Protein AF-A0A7J2R6U5-F1 (afdb_monomer_lite)

Radius of gyration: 15.03 Å; chains: 1; bounding box: 39×33×35 Å

Secondary structure (DSSP, 8-state):
---TTSS-----TT------S-HHHHHHHHHHHT-HHHHHHHHHHS-SS--TTGGGGS--PPP-TT-HHHHHHHHHHHHHHHHHHHHHHH-TT--HHHHHHHHHHHHHHHHHHHHHHH--

Foldseek 3Di:
DDDCPVPDDDDDPQDDDDDDPDLLQVLLVQLLCLAPVLVVVLVVVDPPPHSGCSSVVFCQDGQDPVDPLSNVSSVLSVVLVVVLVCCCVVPVPDDPVNSSVVSNVSSVVSNVSSCVRTVD

pLDDT: mean 91.9, std 6.47, range [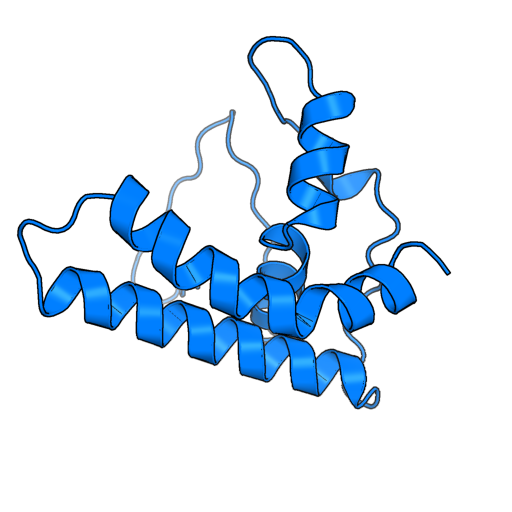65.19, 98.12]

Sequence (120 aa):
MINNQIQKIIIGSENYYYSTNSENEAYYLSAILNSPSLSRNIKLIKSSRHIHKRPFMFPIPIYNKSNITHKKLAKKGKKYQTITQDLFLNNPKITSEKVRIIIHYKLLKIQKLIEEIIFL

Structure (mmCIF, N/CA/C/O backbone):
data_AF-A0A7J2R6U5-F1
#
_entry.id   AF-A0A7J2R6U5-F1
#
loop_
_atom_site.group_PDB
_atom_site.id
_atom_site.type_symbol
_atom_site.label_atom_id
_atom_site.label_alt_id
_atom_site.label_comp_id
_atom_site.label_asym_id
_atom_site.label_entity_id
_atom_site.label_seq_id
_atom_site.pdbx_PDB_ins_code
_atom_site.Cartn_x
_atom_site.Cartn_y
_atom_site.Cartn_z
_atom_site.occupancy
_atom_site.B_iso_or_equiv
_atom_site.auth_seq_id
_atom_site.auth_comp_id
_atom_site.auth_asym_id
_atom_site.auth_atom_id
_atom_site.pdbx_PDB_model_num
ATOM 1 N N . MET A 1 1 ? -8.951 -0.633 -2.074 1.00 80.06 1 MET A N 1
ATOM 2 C CA . MET A 1 1 ? -9.030 -0.356 -3.521 1.00 80.06 1 MET A CA 1
ATOM 3 C C . MET A 1 1 ? -10.364 0.282 -3.796 1.00 80.06 1 MET A C 1
ATOM 5 O O . MET A 1 1 ? -11.351 -0.163 -3.226 1.00 80.06 1 MET A O 1
ATOM 9 N N . ILE A 1 2 ? -10.372 1.340 -4.591 1.00 77.75 2 ILE A N 1
ATOM 10 C CA . ILE A 1 2 ? -11.580 2.090 -4.895 1.00 77.75 2 ILE A CA 1
ATOM 11 C C . ILE A 1 2 ? -12.034 1.686 -6.296 1.00 77.75 2 ILE A C 1
ATOM 13 O O . ILE A 1 2 ? -11.255 1.822 -7.235 1.00 77.75 2 ILE A O 1
ATOM 17 N N . ASN A 1 3 ? -13.272 1.210 -6.426 1.00 74.00 3 ASN A N 1
ATOM 18 C CA . ASN A 1 3 ? -13.943 1.079 -7.716 1.00 74.00 3 ASN A CA 1
ATOM 19 C C . ASN A 1 3 ? -14.944 2.236 -7.845 1.00 74.00 3 ASN A C 1
ATOM 21 O O . ASN A 1 3 ? -15.904 2.314 -7.082 1.00 74.00 3 ASN A O 1
ATOM 25 N N . ASN A 1 4 ? -14.694 3.146 -8.784 1.00 73.12 4 ASN A N 1
ATOM 26 C CA . ASN A 1 4 ? -15.505 4.344 -9.002 1.00 73.12 4 ASN A CA 1
ATOM 27 C C . ASN A 1 4 ? -16.649 4.140 -10.015 1.00 73.12 4 ASN A C 1
ATOM 29 O O . ASN A 1 4 ? -17.324 5.107 -10.356 1.00 73.12 4 ASN A O 1
ATOM 33 N N . GLN A 1 5 ? -16.894 2.909 -10.481 1.00 76.69 5 GLN A N 1
ATOM 34 C CA . GLN A 1 5 ? -18.017 2.600 -11.377 1.00 76.69 5 GLN A CA 1
ATOM 35 C C . GLN A 1 5 ? -19.380 2.821 -10.707 1.00 76.69 5 GLN A C 1
ATOM 37 O O . GLN A 1 5 ? -20.354 3.128 -11.385 1.00 76.69 5 GLN A O 1
ATOM 42 N N . ILE A 1 6 ? -19.445 2.673 -9.380 1.00 77.31 6 ILE A N 1
ATOM 43 C CA . ILE A 1 6 ? -20.689 2.768 -8.601 1.00 77.31 6 ILE A CA 1
ATOM 44 C C . ILE A 1 6 ? -20.821 4.143 -7.930 1.00 77.31 6 ILE A C 1
ATOM 46 O O . ILE A 1 6 ? -21.925 4.654 -7.767 1.00 77.31 6 ILE A O 1
ATOM 50 N N . GLN A 1 7 ? -19.701 4.769 -7.554 1.00 81.19 7 GLN A N 1
ATOM 51 C CA . GLN A 1 7 ? -19.695 6.025 -6.810 1.00 81.19 7 GLN A CA 1
ATOM 52 C C . GLN A 1 7 ? -18.600 6.963 -7.319 1.00 81.19 7 GLN A C 1
ATOM 54 O O . GLN A 1 7 ? -17.426 6.594 -7.405 1.00 81.19 7 GLN A O 1
ATOM 59 N N . LYS A 1 8 ? -18.984 8.211 -7.611 1.00 85.81 8 LYS A N 1
ATOM 60 C CA . LYS A 1 8 ? -18.034 9.281 -7.930 1.00 85.81 8 LYS A CA 1
ATOM 61 C C . LYS A 1 8 ? -17.225 9.635 -6.687 1.00 85.81 8 LYS A C 1
ATOM 63 O O . LYS A 1 8 ? -17.789 9.830 -5.612 1.00 85.81 8 LYS A O 1
ATOM 68 N N . ILE A 1 9 ? -15.910 9.745 -6.847 1.00 88.50 9 ILE A N 1
ATOM 69 C CA . ILE A 1 9 ? -14.984 10.076 -5.763 1.00 88.50 9 ILE A CA 1
ATOM 70 C C . ILE A 1 9 ? -14.203 11.318 -6.151 1.00 88.50 9 ILE A C 1
ATOM 72 O O . ILE A 1 9 ? -13.621 11.388 -7.231 1.00 88.50 9 ILE A O 1
ATOM 76 N N . ILE A 1 10 ? -14.223 12.297 -5.253 1.00 90.38 10 ILE A N 1
ATOM 77 C CA . ILE A 1 10 ? -13.525 13.569 -5.397 1.00 90.38 10 ILE A CA 1
ATOM 78 C C . ILE A 1 10 ? -12.263 13.489 -4.544 1.00 90.38 10 ILE A C 1
ATOM 80 O O . ILE A 1 10 ? -12.317 13.103 -3.376 1.00 90.38 10 ILE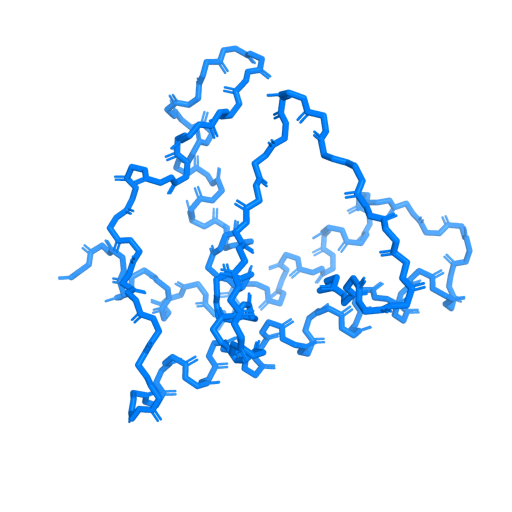 A O 1
ATOM 84 N N . ILE A 1 11 ? -11.123 13.834 -5.135 1.00 89.25 11 ILE A N 1
ATOM 85 C CA . ILE A 1 11 ? -9.817 13.760 -4.483 1.00 89.25 11 ILE A CA 1
ATOM 86 C C . ILE A 1 11 ? -9.326 15.186 -4.267 1.00 89.25 11 ILE A C 1
ATOM 88 O O . ILE A 1 11 ? -9.172 15.943 -5.221 1.00 89.25 11 ILE A O 1
ATOM 92 N N . GLY A 1 12 ? -9.141 15.559 -3.000 1.00 90.44 12 GLY A N 1
ATOM 93 C CA . GLY A 1 12 ? -8.660 16.890 -2.625 1.00 90.44 12 GLY A CA 1
ATOM 94 C C . GLY A 1 12 ? -7.227 17.153 -3.097 1.00 90.44 12 GLY A C 1
ATOM 95 O O . GLY A 1 12 ? -6.463 16.218 -3.329 1.00 90.44 12 GLY A O 1
ATOM 96 N N . SER A 1 13 ? -6.849 18.428 -3.181 1.00 88.12 13 SER A N 1
ATOM 97 C CA . SER A 1 13 ? -5.567 18.896 -3.735 1.00 88.12 13 SER A CA 1
ATOM 98 C C . SER A 1 13 ? -4.314 18.370 -3.021 1.00 88.12 13 SER A C 1
ATOM 100 O O . SER A 1 13 ? -3.248 18.294 -3.628 1.00 88.12 13 SER A O 1
ATOM 102 N N . GLU A 1 14 ? -4.421 17.980 -1.749 1.00 87.25 14 GLU A N 1
ATOM 103 C CA . GLU A 1 14 ? -3.304 17.414 -0.980 1.00 87.25 14 GLU A CA 1
ATOM 104 C C . GLU A 1 14 ? -3.160 15.889 -1.122 1.00 87.25 14 GLU A C 1
ATOM 106 O O . GLU A 1 14 ? -2.174 15.314 -0.652 1.00 87.25 14 GLU A O 1
ATOM 111 N N . ASN A 1 15 ? -4.115 15.226 -1.780 1.00 88.69 15 ASN A N 1
ATOM 112 C CA . ASN A 1 15 ? -4.113 13.784 -1.983 1.00 88.69 15 ASN A CA 1
ATOM 113 C C . ASN A 1 15 ? -3.644 13.426 -3.394 1.00 88.69 15 ASN A C 1
ATOM 115 O O . ASN A 1 15 ? -3.962 14.093 -4.376 1.00 88.69 15 ASN A O 1
ATOM 119 N N . TYR A 1 16 ? -2.924 12.313 -3.493 1.00 88.94 16 TYR A N 1
ATOM 120 C CA . TYR A 1 16 ? -2.469 11.757 -4.761 1.00 88.94 16 TYR A CA 1
ATOM 121 C C . TYR A 1 16 ? -3.172 10.435 -5.011 1.00 88.94 16 TYR A C 1
ATOM 123 O O . TYR A 1 16 ? -3.358 9.635 -4.093 1.00 88.94 16 TYR A O 1
ATOM 131 N N . TYR A 1 17 ? -3.536 10.200 -6.265 1.00 89.88 17 TYR A N 1
ATOM 132 C CA . TYR A 1 17 ? -4.159 8.960 -6.689 1.00 89.88 17 TYR A CA 1
ATOM 133 C C . TYR A 1 17 ? -3.480 8.423 -7.935 1.00 89.88 17 TYR A C 1
ATOM 135 O O . TYR A 1 17 ? -2.878 9.162 -8.711 1.00 89.88 17 TYR A O 1
ATOM 143 N N . TYR A 1 18 ? -3.591 7.114 -8.099 1.00 89.69 18 TYR A N 1
ATOM 144 C CA . TYR A 1 18 ? -3.118 6.398 -9.265 1.00 89.69 18 TYR A CA 1
ATOM 145 C C . TYR A 1 18 ? -4.260 5.520 -9.772 1.00 89.69 18 TYR A C 1
ATOM 147 O O . TYR A 1 18 ? -4.821 4.737 -9.001 1.00 89.69 18 TYR A O 1
ATOM 155 N N . SER A 1 19 ? -4.627 5.677 -11.043 1.00 90.19 19 SER A N 1
ATOM 156 C CA . SER A 1 19 ? -5.660 4.874 -11.698 1.00 90.19 19 SER A CA 1
ATOM 157 C C . SER A 1 19 ? -5.030 3.821 -12.599 1.00 90.19 19 SER A C 1
ATOM 159 O O . SER A 1 19 ? -4.175 4.140 -13.421 1.00 90.19 19 SER A O 1
ATOM 161 N N . THR A 1 20 ? -5.507 2.586 -12.500 1.00 92.06 20 THR A N 1
ATOM 162 C CA . THR A 1 20 ? -5.146 1.497 -13.411 1.00 92.06 20 THR A CA 1
ATOM 163 C C . THR A 1 20 ? -6.351 0.588 -13.622 1.00 92.06 20 THR A C 1
ATOM 165 O O . THR A 1 20 ? -7.185 0.434 -12.729 1.00 92.06 20 THR A O 1
ATOM 168 N N . ASN A 1 21 ? -6.418 -0.034 -14.798 1.00 92.38 21 ASN A N 1
ATOM 169 C CA . ASN A 1 21 ? -7.413 -1.055 -15.130 1.00 92.38 21 ASN A CA 1
ATOM 170 C C . ASN A 1 21 ? -6.999 -2.457 -14.637 1.00 92.38 21 ASN A C 1
ATOM 172 O O . ASN A 1 21 ? -7.747 -3.419 -14.796 1.00 92.38 21 ASN A O 1
ATOM 176 N N . SER A 1 22 ? -5.804 -2.595 -14.052 1.00 94.69 22 SER A N 1
ATOM 177 C CA . SER A 1 22 ? -5.295 -3.849 -13.501 1.00 94.69 22 SER A CA 1
ATOM 178 C C . SER A 1 22 ? -5.451 -3.871 -11.982 1.00 94.69 22 SER A C 1
ATOM 180 O O . SER A 1 22 ? -4.689 -3.241 -11.248 1.00 94.69 22 SER A O 1
ATOM 182 N N . GLU A 1 23 ? -6.403 -4.670 -11.489 1.00 94.81 23 GLU A N 1
ATOM 183 C CA . GLU A 1 23 ? -6.594 -4.885 -10.046 1.00 94.81 23 GLU A CA 1
ATOM 184 C C . GLU A 1 23 ? -5.286 -5.366 -9.381 1.00 94.81 23 GLU A C 1
ATOM 186 O O . GLU A 1 23 ? -4.907 -4.912 -8.299 1.00 94.81 23 GLU A O 1
ATOM 191 N N . ASN A 1 24 ? -4.544 -6.244 -10.064 1.00 97.38 24 ASN A N 1
ATOM 192 C CA . ASN A 1 24 ? -3.271 -6.764 -9.572 1.00 97.38 24 ASN A CA 1
ATOM 193 C C . ASN A 1 24 ? -2.195 -5.683 -9.456 1.00 97.38 24 ASN A C 1
ATOM 195 O O . ASN A 1 24 ? -1.454 -5.683 -8.476 1.00 97.38 24 ASN A O 1
ATOM 199 N N . GLU A 1 25 ? -2.101 -4.772 -10.425 1.00 97.06 25 GLU A N 1
ATOM 200 C CA . GLU A 1 25 ? -1.141 -3.666 -10.371 1.00 97.06 25 GLU A CA 1
ATOM 201 C C . GLU A 1 25 ? -1.436 -2.749 -9.191 1.00 97.06 25 GLU A C 1
ATOM 203 O O . GLU A 1 25 ? -0.539 -2.401 -8.424 1.00 97.06 25 GLU A O 1
ATOM 208 N N . ALA A 1 26 ? -2.703 -2.415 -8.985 1.00 96.19 26 ALA A N 1
ATOM 209 C CA . ALA A 1 26 ? -3.072 -1.544 -7.892 1.00 96.19 26 ALA A CA 1
ATOM 210 C C . ALA A 1 26 ? -2.827 -2.191 -6.515 1.00 96.19 26 ALA A C 1
ATOM 212 O O . ALA A 1 26 ? -2.343 -1.526 -5.595 1.00 96.19 26 ALA A O 1
ATOM 213 N N . TYR A 1 27 ? -3.062 -3.501 -6.368 1.00 97.56 27 TYR A N 1
ATOM 214 C CA . TYR A 1 27 ? -2.675 -4.224 -5.153 1.00 97.56 27 TYR A CA 1
ATOM 215 C C . TYR A 1 27 ? -1.163 -4.384 -4.987 1.00 97.56 27 TYR A C 1
ATOM 217 O O . TYR A 1 27 ? -0.669 -4.358 -3.858 1.00 97.56 27 TYR A O 1
ATOM 225 N N . TYR A 1 28 ? -0.424 -4.541 -6.083 1.00 97.69 28 TYR A N 1
ATOM 226 C CA . TYR A 1 28 ? 1.034 -4.566 -6.079 1.00 97.69 28 TYR A CA 1
ATOM 227 C C . TYR A 1 28 ? 1.605 -3.234 -5.573 1.00 97.69 28 TYR A C 1
ATOM 229 O O . TYR A 1 28 ? 2.385 -3.228 -4.619 1.00 97.69 28 TYR A O 1
ATOM 237 N N . LEU A 1 29 ? 1.134 -2.108 -6.118 1.00 96.12 29 LEU A N 1
ATOM 238 C CA . LEU A 1 29 ? 1.507 -0.771 -5.654 1.00 96.12 29 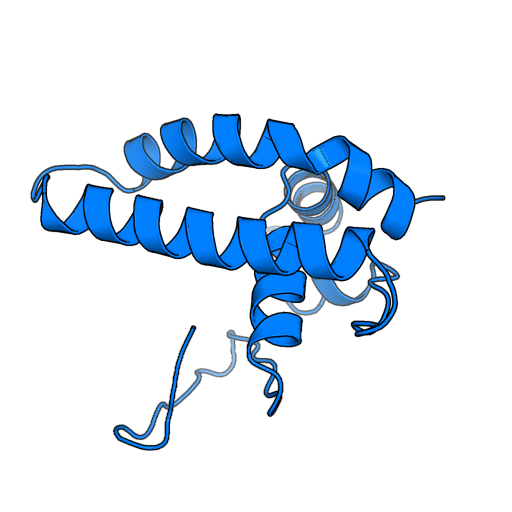LEU A CA 1
ATOM 239 C C . LEU A 1 29 ? 1.099 -0.552 -4.198 1.00 96.12 29 LEU A C 1
ATOM 241 O O . LEU A 1 29 ? 1.885 -0.034 -3.411 1.00 96.12 29 LEU A O 1
ATOM 245 N N . SER A 1 30 ? -0.095 -1.001 -3.802 1.00 95.44 30 SER A N 1
ATOM 246 C CA . SER A 1 30 ? -0.541 -0.926 -2.409 1.00 95.44 30 SER A CA 1
ATOM 247 C C . SER A 1 30 ? 0.405 -1.672 -1.462 1.00 95.44 30 SER A C 1
ATOM 249 O O . SER A 1 30 ? 0.753 -1.136 -0.410 1.00 95.44 30 SER A O 1
ATOM 251 N N . ALA A 1 31 ? 0.878 -2.867 -1.831 1.00 96.50 31 ALA A N 1
ATOM 252 C CA . ALA A 1 31 ? 1.839 -3.619 -1.025 1.00 96.50 31 ALA A CA 1
ATOM 253 C C . ALA A 1 31 ? 3.183 -2.883 -0.885 1.00 96.50 31 ALA A C 1
ATOM 255 O O . ALA A 1 31 ? 3.731 -2.824 0.216 1.00 96.50 31 ALA A O 1
ATOM 256 N N . ILE A 1 32 ? 3.682 -2.292 -1.975 1.00 96.25 32 ILE A N 1
ATOM 257 C CA . ILE A 1 32 ? 4.932 -1.521 -1.989 1.00 96.25 32 ILE A CA 1
ATOM 258 C C . ILE A 1 32 ? 4.824 -0.249 -1.145 1.00 96.25 32 ILE A C 1
ATOM 260 O O . ILE A 1 32 ? 5.643 -0.036 -0.248 1.00 96.25 32 ILE A O 1
ATOM 264 N N . LEU A 1 33 ? 3.796 0.566 -1.390 1.00 94.69 33 LEU A N 1
ATOM 265 C CA . LEU A 1 33 ? 3.586 1.856 -0.725 1.00 94.69 33 LEU A CA 1
ATOM 266 C C . LEU A 1 33 ? 3.337 1.717 0.781 1.00 94.69 33 LEU A C 1
ATOM 268 O O . LEU A 1 33 ? 3.663 2.625 1.538 1.00 94.69 33 LEU A O 1
ATOM 272 N N . ASN A 1 34 ? 2.815 0.570 1.226 1.00 94.44 34 ASN A N 1
ATOM 273 C CA . ASN A 1 34 ? 2.641 0.260 2.646 1.00 94.44 34 ASN A CA 1
ATOM 274 C C . ASN A 1 34 ? 3.849 -0.452 3.272 1.00 94.44 34 ASN A C 1
ATOM 276 O O . ASN A 1 34 ? 3.792 -0.828 4.441 1.00 94.44 34 ASN A O 1
ATOM 280 N N . SER A 1 35 ? 4.943 -0.675 2.540 1.00 95.12 35 SER A N 1
ATOM 281 C CA . SER A 1 35 ? 6.095 -1.379 3.104 1.00 95.12 35 SER A CA 1
ATOM 282 C C . SER A 1 35 ? 6.785 -0.567 4.215 1.00 95.12 35 SER A C 1
ATOM 284 O O . SER A 1 35 ? 6.857 0.668 4.132 1.00 95.12 35 SER A O 1
ATOM 286 N N . PRO A 1 36 ? 7.321 -1.226 5.264 1.00 94.81 36 PRO A N 1
ATOM 287 C CA . PRO A 1 36 ? 7.967 -0.526 6.371 1.00 94.81 36 PRO A CA 1
ATOM 288 C C . PRO A 1 36 ? 9.233 0.222 5.945 1.00 94.81 36 PRO A C 1
ATOM 290 O O . PRO A 1 36 ? 9.456 1.347 6.393 1.00 94.81 36 PRO A O 1
ATOM 293 N N . SER A 1 37 ? 10.035 -0.365 5.050 1.00 93.88 37 SER A N 1
ATOM 294 C CA . SER A 1 37 ? 11.250 0.257 4.513 1.00 93.88 37 SER A CA 1
ATOM 295 C C . SER A 1 37 ? 10.944 1.526 3.731 1.00 93.88 37 SER A C 1
ATOM 297 O O . SER A 1 37 ? 11.514 2.573 4.033 1.00 93.88 37 SER A O 1
ATOM 299 N N . LEU A 1 38 ? 10.000 1.467 2.788 1.00 93.38 38 LEU A N 1
ATOM 300 C CA . LEU A 1 38 ? 9.619 2.632 1.995 1.00 93.38 38 LEU A CA 1
ATOM 301 C C . LEU A 1 38 ? 9.003 3.726 2.874 1.00 93.38 38 LEU A C 1
ATOM 303 O O . LEU A 1 38 ? 9.401 4.882 2.773 1.00 93.38 38 LEU A O 1
ATOM 307 N N . SER A 1 39 ? 8.107 3.366 3.800 1.00 92.12 39 SER A N 1
ATOM 308 C CA . SER A 1 39 ? 7.506 4.317 4.749 1.00 92.12 39 SER A CA 1
ATOM 309 C C . SER A 1 39 ? 8.562 5.034 5.597 1.00 92.12 39 SER A C 1
ATOM 311 O O . SER A 1 39 ? 8.494 6.252 5.784 1.00 92.12 39 SER A O 1
ATOM 313 N N . ARG A 1 40 ? 9.566 4.294 6.087 1.00 93.06 40 ARG A N 1
ATOM 314 C CA . ARG A 1 40 ? 10.706 4.850 6.827 1.00 93.06 40 ARG A CA 1
ATOM 315 C C . ARG A 1 40 ? 11.529 5.792 5.952 1.00 93.06 40 ARG A C 1
ATOM 317 O O . ARG A 1 40 ? 11.804 6.906 6.382 1.00 93.06 40 ARG A O 1
ATOM 324 N N . ASN A 1 41 ? 11.868 5.385 4.732 1.00 92.75 41 ASN A N 1
ATOM 325 C CA . ASN A 1 41 ? 12.681 6.198 3.829 1.00 92.75 41 ASN A CA 1
ATOM 326 C C . ASN A 1 41 ? 11.947 7.480 3.412 1.00 92.75 41 ASN A C 1
ATOM 328 O O . ASN A 1 41 ? 12.532 8.559 3.440 1.00 92.75 41 ASN A O 1
ATOM 332 N N . ILE A 1 42 ? 10.643 7.401 3.129 1.00 92.44 42 ILE A N 1
ATOM 333 C CA . ILE A 1 42 ? 9.819 8.583 2.860 1.00 92.44 42 ILE A CA 1
ATOM 334 C C . ILE A 1 42 ? 9.806 9.526 4.071 1.00 92.44 42 ILE A C 1
ATOM 336 O O . ILE A 1 42 ? 9.900 10.740 3.902 1.00 92.44 42 ILE A O 1
ATOM 340 N N . LYS A 1 43 ? 9.728 8.993 5.299 1.00 90.69 43 LYS A N 1
ATOM 341 C CA . LYS A 1 43 ? 9.766 9.806 6.526 1.00 90.69 43 LYS A CA 1
ATOM 342 C C . LYS A 1 43 ? 11.075 10.594 6.672 1.00 90.69 43 LYS A C 1
ATOM 344 O O . LYS A 1 43 ? 11.030 11.681 7.240 1.00 90.69 43 LYS A O 1
ATOM 349 N N . LEU A 1 44 ? 12.193 10.077 6.160 1.00 90.88 44 LEU A N 1
ATOM 350 C CA . LEU A 1 44 ? 13.491 10.762 6.185 1.00 90.88 44 LEU A CA 1
ATOM 351 C C . LEU A 1 44 ? 13.571 11.921 5.180 1.00 90.88 44 LEU A C 1
ATOM 353 O O . LEU A 1 44 ? 14.227 12.915 5.462 1.00 90.88 44 LEU A O 1
ATOM 357 N N . ILE A 1 45 ? 12.897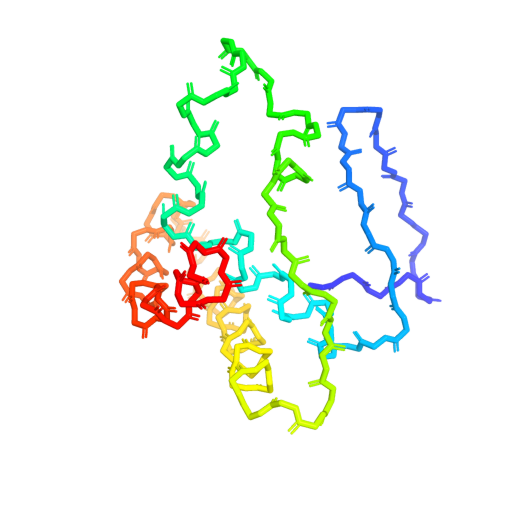 11.808 4.029 1.00 89.81 45 ILE A N 1
ATOM 358 C CA . ILE A 1 45 ? 12.990 12.797 2.936 1.00 89.81 45 ILE A CA 1
ATOM 359 C C . ILE A 1 45 ? 11.783 13.742 2.837 1.00 89.81 45 ILE A C 1
ATOM 361 O O . ILE A 1 45 ? 11.792 14.692 2.048 1.00 89.81 45 ILE A O 1
ATOM 365 N N . LYS A 1 46 ? 10.698 13.469 3.570 1.00 87.31 46 LYS A N 1
ATOM 366 C CA . LYS A 1 46 ? 9.519 14.342 3.586 1.00 87.31 46 LYS A CA 1
ATOM 367 C C . LYS A 1 46 ? 9.839 15.661 4.292 1.00 87.31 46 LYS A C 1
ATOM 369 O O . LYS A 1 46 ? 10.661 15.711 5.202 1.00 87.31 46 LYS A O 1
ATOM 374 N N . SER A 1 47 ? 9.120 16.721 3.928 1.00 79.38 47 SER A N 1
ATOM 375 C CA . SER A 1 47 ? 9.157 17.963 4.704 1.00 79.38 47 SER A CA 1
ATOM 376 C C . SER A 1 47 ? 8.417 17.785 6.040 1.00 79.38 47 SER A C 1
ATOM 378 O O . SER A 1 47 ? 7.792 16.748 6.308 1.00 79.38 47 SER A O 1
ATOM 380 N N . SER A 1 48 ? 8.480 18.800 6.906 1.00 72.12 48 SER A N 1
ATOM 381 C CA . SER A 1 48 ? 7.910 18.769 8.262 1.00 72.12 48 SER A CA 1
ATOM 382 C C . SER A 1 48 ? 6.470 18.236 8.300 1.00 72.12 48 SER A C 1
ATOM 384 O O . SER A 1 48 ? 6.187 17.313 9.068 1.00 72.12 48 SER A O 1
ATOM 386 N N . ARG A 1 49 ? 5.589 18.712 7.409 1.00 71.44 49 ARG A N 1
ATOM 387 C CA . ARG A 1 49 ? 4.160 18.345 7.397 1.00 71.44 49 ARG A CA 1
ATOM 388 C C . ARG A 1 49 ? 3.672 17.551 6.184 1.00 71.44 49 ARG A C 1
ATOM 390 O O . ARG A 1 49 ? 2.639 16.904 6.306 1.00 71.44 49 ARG A O 1
ATOM 397 N N . HIS A 1 50 ? 4.403 17.505 5.068 1.00 80.62 50 HIS A N 1
ATOM 398 C CA . HIS A 1 50 ? 3.843 16.965 3.822 1.00 80.62 50 HIS A CA 1
ATOM 399 C C . HIS A 1 50 ? 4.689 15.864 3.182 1.00 80.62 50 HIS A C 1
ATOM 401 O O . HIS A 1 50 ? 5.902 15.986 3.009 1.00 80.62 50 HIS A O 1
ATOM 407 N N . ILE A 1 51 ? 4.009 14.784 2.788 1.00 83.38 51 ILE A N 1
ATOM 408 C CA . ILE A 1 51 ? 4.592 13.659 2.050 1.00 83.38 51 ILE A CA 1
ATOM 409 C C . ILE A 1 51 ? 4.678 13.937 0.540 1.00 83.38 51 ILE A C 1
ATOM 411 O O . ILE A 1 51 ? 5.616 13.478 -0.101 1.00 83.38 51 ILE A O 1
ATOM 415 N N . HIS A 1 52 ? 3.740 14.714 -0.021 1.00 86.19 52 HIS A N 1
ATOM 416 C CA . HIS A 1 52 ? 3.605 15.029 -1.453 1.00 86.19 52 HIS A CA 1
ATOM 417 C C . HIS A 1 52 ? 3.986 13.857 -2.389 1.00 86.19 52 HIS A C 1
ATOM 419 O O . HIS A 1 52 ? 3.660 12.703 -2.126 1.00 86.19 52 HIS A O 1
ATOM 425 N N . LYS A 1 53 ? 4.703 14.148 -3.481 1.00 86.62 53 LYS A N 1
ATOM 426 C CA . LYS A 1 53 ? 5.168 13.187 -4.489 1.00 86.62 53 LYS A CA 1
ATOM 427 C C . LYS A 1 53 ? 6.432 12.417 -4.068 1.00 86.62 53 LYS A C 1
ATOM 429 O O . LYS A 1 53 ? 7.016 11.730 -4.897 1.00 86.62 53 LYS A O 1
ATOM 434 N N . ARG A 1 54 ? 6.871 12.503 -2.802 1.00 89.81 54 ARG A N 1
ATOM 435 C CA . ARG A 1 54 ? 8.084 11.812 -2.313 1.00 89.81 54 ARG A CA 1
ATOM 436 C C . ARG A 1 54 ? 8.061 10.294 -2.524 1.00 89.81 54 ARG A C 1
ATOM 438 O O . ARG A 1 54 ? 9.107 9.767 -2.888 1.00 89.81 54 ARG A O 1
ATOM 445 N N . PRO A 1 55 ? 6.923 9.583 -2.379 1.00 89.75 55 PRO A N 1
ATOM 446 C CA . PRO A 1 55 ? 6.872 8.156 -2.696 1.00 89.75 55 PRO A CA 1
ATOM 447 C C . PRO A 1 55 ? 7.259 7.838 -4.149 1.00 89.75 55 PRO A C 1
ATOM 449 O O . PRO A 1 55 ? 7.805 6.773 -4.406 1.00 89.75 55 PRO A O 1
ATOM 452 N N . PHE A 1 56 ? 7.030 8.763 -5.088 1.00 86.19 56 PHE A N 1
ATOM 453 C CA . PHE A 1 56 ? 7.342 8.583 -6.511 1.00 86.19 56 PHE A CA 1
ATOM 454 C C . PHE A 1 56 ? 8.803 8.880 -6.867 1.00 86.19 56 PHE A C 1
ATOM 456 O O . PHE A 1 56 ? 9.192 8.710 -8.014 1.00 86.19 56 PHE A O 1
ATOM 463 N N . MET A 1 57 ? 9.616 9.322 -5.904 1.00 89.94 57 MET A N 1
ATOM 464 C CA . MET A 1 57 ? 11.063 9.455 -6.103 1.00 89.94 57 MET A CA 1
ATOM 465 C C . MET A 1 57 ? 11.789 8.107 -6.008 1.00 89.94 57 MET A C 1
ATOM 467 O O . MET A 1 57 ? 12.954 8.014 -6.376 1.00 89.94 57 MET A O 1
ATOM 471 N N . PHE A 1 58 ? 11.120 7.074 -5.491 1.00 92.94 58 PHE A N 1
ATOM 472 C CA . PHE A 1 58 ? 11.660 5.723 -5.434 1.00 92.94 58 PHE A CA 1
ATOM 473 C C . PHE A 1 58 ? 11.417 5.013 -6.771 1.00 92.94 58 PHE A C 1
ATOM 475 O O . PHE A 1 58 ? 10.336 5.183 -7.344 1.00 92.94 58 PHE A O 1
ATOM 482 N N . PRO A 1 59 ? 12.370 4.200 -7.258 1.00 93.50 59 PRO A N 1
ATOM 483 C CA . PRO A 1 59 ? 12.259 3.512 -8.541 1.00 93.50 59 PRO A CA 1
ATOM 484 C C . PRO A 1 59 ? 11.308 2.310 -8.430 1.00 93.50 59 PRO A C 1
ATOM 486 O O . PRO A 1 59 ? 11.718 1.159 -8.491 1.00 93.50 59 PRO A O 1
ATOM 489 N N . ILE A 1 60 ? 10.015 2.568 -8.219 1.00 94.62 60 ILE A N 1
ATOM 490 C CA . ILE A 1 60 ? 8.986 1.529 -8.142 1.00 94.62 60 ILE A CA 1
ATOM 491 C C . ILE A 1 60 ? 8.735 1.009 -9.565 1.00 94.62 60 ILE A C 1
ATOM 493 O O . ILE A 1 60 ? 8.215 1.763 -10.393 1.00 94.62 60 ILE A O 1
ATOM 497 N N . PRO A 1 61 ? 9.055 -0.259 -9.878 1.00 94.00 61 PRO A N 1
ATOM 498 C CA . PRO A 1 61 ? 8.892 -0.755 -11.232 1.00 94.00 61 PRO A CA 1
ATOM 499 C C . PRO A 1 61 ? 7.420 -0.992 -11.550 1.00 94.00 61 PRO A C 1
ATOM 501 O O . PRO A 1 61 ? 6.636 -1.409 -10.689 1.00 94.00 61 PRO A O 1
ATOM 504 N N . ILE A 1 62 ? 7.070 -0.773 -12.819 1.00 93.81 62 ILE A N 1
ATOM 505 C CA . ILE A 1 62 ? 5.737 -1.041 -13.365 1.00 93.81 62 ILE A CA 1
ATOM 506 C C . ILE A 1 62 ? 5.387 -2.517 -13.146 1.00 93.81 62 ILE A C 1
ATOM 508 O O . ILE A 1 62 ? 6.235 -3.413 -13.231 1.00 93.81 62 ILE A O 1
ATOM 512 N N . TYR A 1 63 ? 4.121 -2.788 -12.837 1.00 97.00 63 TYR A N 1
ATOM 513 C CA . TYR A 1 63 ? 3.677 -4.147 -12.583 1.00 97.00 63 TYR A CA 1
ATOM 514 C C . TYR A 1 63 ? 3.850 -5.043 -13.821 1.00 97.00 63 TYR A C 1
ATOM 516 O O . TYR A 1 63 ? 3.294 -4.780 -14.884 1.00 97.00 63 TYR A O 1
ATOM 524 N N . ASN A 1 64 ? 4.563 -6.163 -13.666 1.00 97.19 64 ASN A N 1
ATOM 525 C CA . ASN A 1 64 ? 4.743 -7.158 -14.713 1.00 97.19 64 ASN A CA 1
ATOM 526 C C . ASN A 1 64 ? 3.941 -8.428 -14.388 1.00 97.19 64 ASN A C 1
ATOM 528 O O . ASN A 1 64 ? 4.267 -9.173 -13.460 1.00 97.19 64 ASN A O 1
ATOM 532 N N . LYS A 1 65 ? 2.923 -8.715 -15.208 1.00 96.94 65 LYS A N 1
ATOM 533 C CA . LYS A 1 65 ? 2.057 -9.901 -15.085 1.00 96.94 65 LYS A CA 1
ATOM 534 C C . LYS A 1 65 ? 2.763 -11.239 -15.327 1.00 96.94 65 LYS A C 1
ATOM 536 O O . LYS A 1 65 ? 2.151 -12.274 -15.095 1.00 96.94 65 LYS A O 1
ATOM 541 N N . SER A 1 66 ? 4.001 -11.259 -15.804 1.00 97.44 66 SER A N 1
ATOM 542 C CA . SER A 1 66 ? 4.815 -12.476 -15.934 1.00 97.44 66 SER A CA 1
ATOM 543 C C . SER A 1 66 ? 5.775 -12.649 -14.754 1.00 97.44 66 SER A C 1
ATOM 545 O O . SER A 1 66 ? 6.236 -13.758 -14.500 1.00 97.44 66 SER A O 1
ATOM 547 N N . ASN A 1 67 ? 6.018 -11.591 -13.973 1.00 97.06 67 ASN A N 1
ATOM 548 C CA . ASN A 1 67 ? 6.908 -11.632 -12.820 1.00 97.06 67 ASN A CA 1
ATOM 549 C C . ASN A 1 67 ? 6.204 -12.254 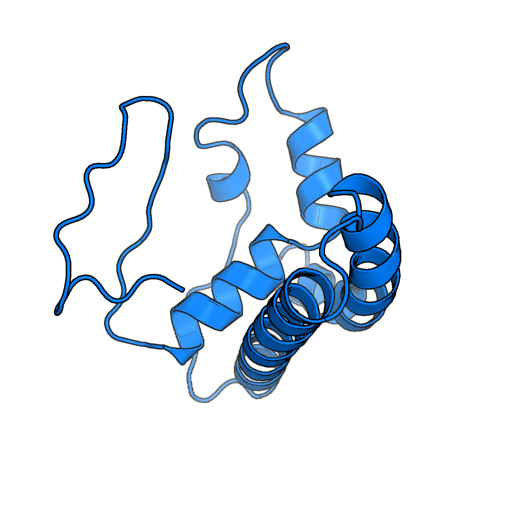-11.595 1.00 97.06 67 ASN A C 1
ATOM 551 O O . ASN A 1 67 ? 5.189 -11.757 -11.094 1.00 97.06 67 ASN A O 1
ATOM 555 N N . ILE A 1 68 ? 6.762 -13.359 -11.094 1.00 96.88 68 ILE A N 1
ATOM 556 C CA . ILE A 1 68 ? 6.211 -14.128 -9.968 1.00 96.88 68 ILE A CA 1
ATOM 557 C C . ILE A 1 68 ? 6.220 -13.306 -8.673 1.00 96.88 68 ILE A C 1
ATOM 559 O O . ILE A 1 68 ? 5.247 -13.344 -7.914 1.00 96.88 68 ILE A O 1
ATOM 563 N N . THR A 1 69 ? 7.272 -12.524 -8.429 1.00 96.81 69 THR A N 1
ATOM 564 C CA . THR A 1 69 ? 7.379 -11.660 -7.248 1.00 96.81 69 THR A CA 1
ATOM 565 C C . THR A 1 69 ? 6.312 -10.572 -7.272 1.00 96.81 69 THR A C 1
ATOM 567 O O . THR A 1 69 ? 5.630 -10.364 -6.267 1.00 96.81 69 THR A O 1
ATOM 570 N N . HIS A 1 70 ? 6.058 -9.958 -8.431 1.00 97.69 70 HIS A N 1
ATOM 571 C CA . HIS A 1 70 ? 5.011 -8.942 -8.570 1.00 97.69 70 HIS A CA 1
ATOM 572 C C . HIS A 1 70 ? 3.622 -9.541 -8.295 1.00 97.69 70 HIS A C 1
ATOM 574 O O . HIS A 1 70 ? 2.845 -8.980 -7.519 1.00 97.69 70 HIS A O 1
ATOM 580 N N . LYS A 1 71 ? 3.314 -10.728 -8.846 1.00 97.94 71 LYS A N 1
ATOM 581 C CA . LYS A 1 71 ? 2.072 -11.466 -8.529 1.00 97.94 71 LYS A CA 1
ATOM 582 C C . LYS A 1 71 ? 1.945 -11.773 -7.039 1.00 97.94 71 LYS A C 1
ATOM 584 O O . LYS A 1 71 ? 0.868 -11.624 -6.460 1.00 97.94 71 LYS A O 1
ATOM 589 N N . LYS A 1 72 ? 3.037 -12.211 -6.408 1.00 97.88 72 LYS A N 1
ATOM 590 C CA . LYS A 1 72 ? 3.073 -12.529 -4.976 1.00 97.88 72 LYS A CA 1
ATOM 591 C C . LYS A 1 72 ? 2.774 -11.291 -4.134 1.00 97.88 72 LYS A C 1
ATOM 593 O O . LYS A 1 72 ? 1.974 -11.387 -3.202 1.00 97.88 72 LYS A O 1
ATOM 598 N N . LEU A 1 73 ? 3.357 -10.143 -4.476 1.00 98.00 73 LEU A N 1
ATOM 599 C CA . LEU A 1 73 ? 3.092 -8.868 -3.812 1.00 98.00 73 LEU A CA 1
ATOM 600 C C . LEU A 1 73 ? 1.644 -8.409 -4.007 1.00 98.00 73 LEU A C 1
ATOM 602 O O . LEU A 1 73 ? 0.994 -8.096 -3.014 1.00 98.00 73 LEU A O 1
ATOM 606 N N . ALA A 1 74 ? 1.096 -8.485 -5.224 1.00 98.06 74 ALA A N 1
ATOM 607 C CA . ALA A 1 74 ? -0.318 -8.197 -5.481 1.00 98.06 74 ALA A CA 1
ATOM 608 C C . ALA A 1 74 ? -1.250 -9.061 -4.609 1.00 98.06 74 ALA A C 1
ATOM 610 O O . ALA A 1 74 ? -2.114 -8.549 -3.895 1.00 98.06 74 ALA A O 1
ATOM 611 N N . LYS A 1 75 ? -1.018 -10.382 -4.567 1.00 98.12 75 LYS A N 1
ATOM 612 C CA . LYS A 1 75 ? -1.799 -11.309 -3.728 1.00 98.12 75 LYS A CA 1
ATOM 613 C C . LYS A 1 75 ? -1.714 -10.952 -2.241 1.00 98.12 75 LYS A C 1
ATOM 615 O O . LYS A 1 75 ? -2.705 -11.061 -1.517 1.00 98.12 75 LYS A O 1
ATOM 620 N N . LYS A 1 76 ? -0.535 -10.540 -1.764 1.00 97.81 76 LYS A N 1
ATOM 621 C CA . LYS A 1 76 ? -0.329 -10.113 -0.372 1.00 97.81 76 LYS A CA 1
ATOM 622 C C . LYS A 1 76 ? -1.015 -8.781 -0.079 1.00 97.81 76 LYS A C 1
ATOM 624 O O . LYS A 1 76 ? -1.686 -8.702 0.944 1.00 97.81 76 LYS A O 1
ATOM 629 N N . GLY A 1 77 ? -0.928 -7.806 -0.983 1.00 97.25 77 GLY A N 1
ATOM 630 C CA . GLY A 1 77 ? -1.648 -6.535 -0.893 1.00 97.25 77 GLY A CA 1
ATOM 631 C C . GLY A 1 77 ? -3.154 -6.749 -0.752 1.00 97.25 77 GLY A C 1
ATOM 632 O O . GLY A 1 77 ? -3.752 -6.272 0.213 1.00 97.25 77 GLY A O 1
ATOM 633 N N . LYS A 1 78 ? -3.749 -7.576 -1.624 1.00 97.75 78 LYS A N 1
ATOM 634 C CA . LYS A 1 78 ? -5.173 -7.948 -1.542 1.00 97.75 78 LYS A CA 1
ATOM 635 C C . LYS A 1 78 ? -5.519 -8.601 -0.207 1.00 97.75 78 LYS A C 1
ATOM 637 O O . LYS A 1 78 ? -6.428 -8.150 0.484 1.00 97.75 78 LYS A O 1
ATOM 642 N N . LYS A 1 79 ? -4.731 -9.596 0.217 1.00 97.56 79 LYS A N 1
ATOM 643 C CA . LYS A 1 79 ? -4.922 -10.275 1.508 1.00 97.56 79 LYS A CA 1
ATOM 644 C C . LYS A 1 79 ? -4.849 -9.312 2.698 1.00 97.56 79 LYS A C 1
ATOM 646 O O . LYS A 1 79 ? -5.612 -9.460 3.647 1.00 97.56 79 LYS A O 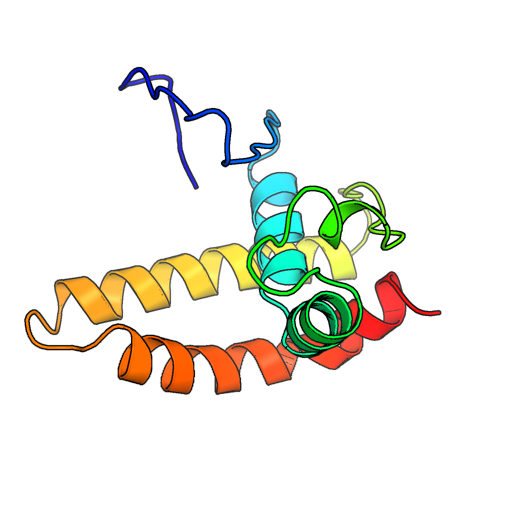1
ATOM 651 N N . TYR A 1 80 ? -3.916 -8.363 2.694 1.00 96.62 80 TYR A N 1
ATOM 652 C CA . TYR A 1 80 ? -3.736 -7.431 3.810 1.00 96.62 80 TYR A CA 1
ATOM 653 C C . TYR A 1 80 ? -4.835 -6.368 3.854 1.00 96.62 80 TYR A C 1
ATOM 655 O O . TYR A 1 80 ? -5.225 -5.977 4.955 1.00 96.62 80 TYR A O 1
ATOM 663 N N . GLN A 1 81 ? -5.403 -5.984 2.704 1.00 95.75 81 GLN A N 1
ATOM 664 C CA . GLN A 1 81 ? -6.629 -5.185 2.669 1.00 95.75 81 GLN A CA 1
ATOM 665 C C . GLN A 1 81 ? -7.779 -5.932 3.354 1.00 95.75 81 GLN A C 1
ATOM 667 O O . GLN A 1 81 ? -8.390 -5.368 4.255 1.00 95.75 81 GLN A O 1
ATOM 672 N N . THR A 1 82 ? -8.040 -7.191 2.975 1.00 96.62 82 THR A N 1
ATOM 673 C CA . THR A 1 82 ? -9.123 -7.994 3.572 1.00 96.62 82 THR A CA 1
ATOM 674 C C . THR A 1 82 ? -8.956 -8.118 5.082 1.00 96.62 82 THR A C 1
ATOM 676 O O . THR A 1 82 ? -9.863 -7.775 5.823 1.00 96.62 82 THR A O 1
ATOM 679 N N . ILE A 1 83 ? -7.757 -8.475 5.557 1.00 95.94 83 ILE A N 1
ATOM 680 C CA . ILE A 1 83 ? -7.488 -8.577 7.000 1.00 95.94 83 ILE A CA 1
ATOM 681 C C . ILE A 1 83 ? -7.737 -7.243 7.711 1.00 95.94 83 ILE A C 1
ATOM 683 O O . ILE A 1 83 ? -8.298 -7.225 8.800 1.00 95.94 83 ILE A O 1
ATOM 687 N N . THR A 1 84 ? -7.301 -6.128 7.122 1.00 95.19 84 THR A N 1
ATOM 688 C CA . THR A 1 84 ? -7.538 -4.797 7.698 1.00 95.19 84 THR A CA 1
ATOM 689 C C . THR A 1 84 ? -9.033 -4.507 7.802 1.00 95.19 84 THR A C 1
ATOM 691 O O . THR A 1 84 ? -9.492 -4.044 8.840 1.00 95.19 84 THR A O 1
ATOM 694 N N . GLN A 1 85 ? -9.789 -4.806 6.746 1.00 94.50 85 GLN A N 1
ATOM 695 C CA . GLN A 1 85 ? -11.233 -4.612 6.705 1.00 94.50 85 GLN A CA 1
ATOM 696 C C . GLN A 1 85 ? -11.948 -5.479 7.750 1.00 94.50 85 GLN A C 1
ATOM 698 O O . GLN A 1 85 ? -12.744 -4.952 8.523 1.00 94.50 85 GLN A O 1
ATOM 703 N N . ASP A 1 86 ? -11.595 -6.760 7.850 1.00 96.06 86 ASP A N 1
ATOM 704 C CA . ASP A 1 86 ? -12.160 -7.688 8.836 1.00 96.06 86 ASP A CA 1
ATOM 705 C C . ASP A 1 86 ? -11.865 -7.242 10.272 1.00 96.06 86 ASP A C 1
ATOM 707 O O . ASP A 1 86 ? -12.726 -7.342 11.144 1.00 96.06 86 ASP A O 1
ATOM 711 N N . LEU A 1 87 ? -10.660 -6.721 10.538 1.00 96.00 87 LEU A N 1
ATOM 712 C CA . LEU A 1 87 ? -10.305 -6.194 11.857 1.00 96.00 87 LEU A CA 1
ATOM 713 C C . LEU A 1 87 ? -11.232 -5.048 12.266 1.00 96.00 87 LEU A C 1
ATOM 715 O O . LEU A 1 87 ? -11.697 -5.047 13.403 1.00 96.00 87 LEU A O 1
ATOM 719 N N . PHE A 1 88 ? -11.517 -4.113 11.356 1.00 93.75 88 PHE A N 1
ATOM 720 C CA . PHE A 1 88 ? -12.428 -2.998 11.621 1.00 93.75 88 PHE A CA 1
ATOM 721 C C . PHE A 1 88 ? -13.879 -3.453 11.785 1.00 93.75 88 PHE A C 1
ATOM 723 O O . PHE A 1 88 ? -14.534 -3.041 12.739 1.00 93.75 88 PHE A O 1
ATOM 730 N N . LEU A 1 89 ? -14.372 -4.314 10.891 1.00 94.62 89 LEU A N 1
ATOM 731 C CA . LEU A 1 89 ? -15.766 -4.769 10.914 1.00 94.62 89 LEU A CA 1
ATOM 732 C C . LEU A 1 89 ? -16.079 -5.615 12.154 1.00 94.62 89 LEU A C 1
ATOM 734 O O . LEU A 1 89 ? -17.118 -5.428 12.779 1.00 94.62 89 LEU A O 1
ATOM 738 N N . ASN A 1 90 ? -15.162 -6.502 12.545 1.00 95.94 90 ASN A N 1
ATOM 739 C CA . ASN A 1 90 ? -15.371 -7.404 13.679 1.00 95.94 90 ASN A CA 1
ATOM 740 C C . ASN A 1 90 ? -15.034 -6.767 15.035 1.00 95.94 90 ASN A C 1
ATOM 742 O O . ASN A 1 90 ? -15.359 -7.335 16.074 1.00 95.94 90 ASN A O 1
ATOM 746 N N . ASN A 1 91 ? -14.367 -5.607 15.056 1.00 95.00 91 ASN A N 1
ATOM 747 C CA . ASN A 1 91 ? -13.966 -4.936 16.294 1.00 95.00 91 ASN A CA 1
ATOM 748 C C . ASN A 1 91 ? -14.288 -3.436 16.218 1.00 95.00 91 ASN A C 1
ATOM 750 O O . ASN A 1 91 ? -13.383 -2.629 16.008 1.00 95.00 91 ASN A O 1
ATOM 754 N N . PRO A 1 92 ? -15.540 -3.020 16.475 1.00 92.06 92 PRO A N 1
ATOM 755 C CA . PRO A 1 92 ? -15.961 -1.623 16.318 1.00 92.06 92 PRO A CA 1
ATOM 756 C C . PRO A 1 92 ? -15.160 -0.609 17.153 1.00 92.06 92 PRO A C 1
ATOM 758 O O . PRO A 1 92 ? -15.110 0.570 16.822 1.00 92.06 92 PRO A O 1
ATOM 761 N N . LYS A 1 93 ? -14.523 -1.058 18.246 1.00 95.50 93 LYS A N 1
ATOM 762 C CA . LYS A 1 93 ? -13.700 -0.229 19.145 1.00 95.50 93 LYS A CA 1
ATOM 763 C C . LYS A 1 93 ? -12.195 -0.291 18.844 1.00 95.50 93 LYS A C 1
ATOM 765 O O . LYS A 1 93 ? -11.401 0.254 19.612 1.00 95.50 93 LYS A O 1
ATOM 770 N N . ILE A 1 94 ? -11.764 -0.998 17.795 1.00 95.88 94 ILE A N 1
ATOM 771 C CA . ILE A 1 94 ? -10.337 -1.097 17.475 1.00 95.88 94 ILE A CA 1
ATOM 772 C C . ILE A 1 94 ? -9.803 0.258 17.011 1.00 95.88 94 ILE A C 1
ATOM 774 O O . ILE A 1 94 ? -10.382 0.923 16.155 1.00 95.88 94 ILE A O 1
ATOM 778 N N . THR A 1 95 ? -8.674 0.679 17.575 1.00 96.12 95 THR A N 1
ATOM 779 C CA . THR A 1 95 ? -8.019 1.916 17.152 1.00 96.12 95 THR A CA 1
ATOM 780 C C . THR A 1 95 ? -7.182 1.672 15.902 1.00 96.12 95 THR A C 1
ATOM 782 O O . THR A 1 95 ? -6.638 0.584 15.685 1.00 96.12 95 THR A O 1
ATOM 785 N N . SER A 1 96 ? -7.016 2.714 15.089 1.00 93.12 96 SER A N 1
ATOM 786 C CA . SER A 1 96 ? -6.147 2.673 13.908 1.00 93.12 96 SER A CA 1
ATOM 787 C C . SER A 1 96 ? -4.703 2.298 14.262 1.00 93.12 96 SER A C 1
ATOM 789 O O . SER A 1 96 ? -4.041 1.602 13.497 1.00 93.12 96 SER A O 1
ATOM 791 N N . GLU A 1 97 ? -4.225 2.697 15.441 1.00 94.62 97 GLU A N 1
ATOM 792 C CA . GLU A 1 97 ? -2.910 2.330 15.964 1.00 94.62 97 GLU A CA 1
ATOM 793 C C . GLU A 1 97 ? -2.772 0.820 16.197 1.00 94.62 97 GLU A C 1
ATOM 795 O O . GLU A 1 97 ? -1.823 0.210 15.703 1.00 94.62 97 GLU A O 1
ATOM 800 N N . LYS A 1 98 ? -3.754 0.185 16.851 1.00 95.12 98 LYS A N 1
ATOM 801 C CA . LYS A 1 98 ? -3.759 -1.275 17.046 1.00 95.12 98 LYS A CA 1
ATOM 802 C C . LYS A 1 98 ? -3.772 -2.018 15.712 1.00 95.12 98 LYS A C 1
ATOM 804 O O . LYS A 1 98 ? -3.006 -2.963 15.527 1.00 95.12 98 LYS A O 1
ATOM 809 N N . VAL A 1 99 ? -4.586 -1.561 14.756 1.00 95.00 99 VAL A N 1
ATOM 810 C CA . VAL A 1 99 ? -4.607 -2.124 13.396 1.00 95.00 99 VAL A CA 1
ATOM 811 C C . VAL A 1 99 ? -3.235 -1.995 12.732 1.00 95.00 99 VAL A C 1
ATOM 813 O O . VAL A 1 99 ? -2.728 -2.976 12.188 1.00 95.00 99 VAL A O 1
ATOM 816 N N . ARG A 1 100 ? -2.597 -0.819 12.816 1.00 92.62 100 ARG A N 1
ATOM 817 C CA . ARG A 1 100 ? -1.253 -0.591 12.259 1.00 92.62 100 ARG A CA 1
ATOM 818 C C . ARG A 1 100 ? -0.228 -1.547 12.850 1.00 92.62 100 ARG A C 1
ATOM 820 O O . ARG A 1 100 ? 0.526 -2.125 12.078 1.00 92.62 100 ARG A O 1
ATOM 827 N N . ILE A 1 101 ? -0.225 -1.762 14.166 1.00 94.31 101 ILE A N 1
ATOM 828 C CA . ILE A 1 101 ? 0.693 -2.705 14.827 1.00 94.31 101 ILE A CA 1
ATOM 829 C C . ILE A 1 101 ? 0.491 -4.127 14.282 1.00 94.31 101 ILE A C 1
ATOM 831 O O . ILE A 1 101 ? 1.448 -4.774 13.856 1.00 94.31 101 ILE A O 1
ATOM 835 N N . ILE A 1 102 ? -0.756 -4.603 14.212 1.00 94.56 102 ILE A N 1
ATOM 836 C CA . ILE A 1 102 ? -1.075 -5.955 13.719 1.00 94.56 102 ILE A CA 1
ATOM 837 C C . ILE A 1 102 ? -0.650 -6.132 12.254 1.00 94.56 102 ILE A C 1
ATOM 839 O O . ILE A 1 102 ? -0.071 -7.157 11.874 1.00 94.56 102 ILE A O 1
ATOM 843 N N . ILE A 1 103 ? -0.952 -5.144 11.412 1.00 95.56 103 ILE A N 1
ATOM 844 C CA . ILE A 1 103 ? -0.633 -5.183 9.984 1.00 95.56 103 ILE A CA 1
ATOM 845 C C . ILE A 1 103 ? 0.872 -5.014 9.748 1.00 95.56 103 ILE A C 1
ATOM 847 O O . ILE A 1 103 ? 1.412 -5.677 8.861 1.00 95.56 103 ILE A O 1
ATOM 851 N N . HIS A 1 104 ? 1.576 -4.233 10.571 1.00 95.38 104 HIS A N 1
ATOM 852 C CA . HIS A 1 104 ? 3.022 -4.033 10.475 1.00 95.38 104 HIS A CA 1
ATOM 853 C C . HIS A 1 104 ? 3.785 -5.364 10.490 1.00 95.38 104 HIS A C 1
ATOM 855 O O . HIS A 1 104 ? 4.569 -5.630 9.580 1.00 95.38 104 HIS A O 1
ATOM 861 N N . TYR A 1 105 ? 3.470 -6.270 11.421 1.00 94.94 105 TYR A N 1
ATOM 862 C CA . TYR A 1 105 ? 4.092 -7.601 11.457 1.00 94.94 105 TYR A CA 1
ATOM 863 C C . TYR A 1 105 ? 3.842 -8.435 10.194 1.00 94.94 105 TYR A C 1
ATOM 865 O O . TYR A 1 105 ? 4.654 -9.284 9.828 1.00 94.94 105 TYR A O 1
ATOM 873 N N . LYS A 1 106 ? 2.720 -8.222 9.497 1.00 94.88 106 LYS A N 1
ATOM 874 C CA . LYS A 1 106 ? 2.434 -8.891 8.218 1.00 94.88 106 LYS A CA 1
ATOM 875 C C . LYS A 1 106 ? 3.210 -8.245 7.071 1.00 94.88 106 LYS A C 1
ATOM 877 O O . LYS A 1 106 ? 3.677 -8.961 6.183 1.00 94.88 106 LYS A O 1
ATOM 882 N N . LEU A 1 107 ? 3.373 -6.926 7.097 1.00 95.94 107 LEU A N 1
ATOM 883 C CA . LEU A 1 107 ? 4.146 -6.171 6.113 1.00 95.94 107 LEU A CA 1
ATOM 884 C C . LEU A 1 107 ? 5.646 -6.501 6.182 1.00 95.94 107 LEU A C 1
ATOM 886 O O . LEU A 1 107 ? 6.261 -6.690 5.135 1.00 95.94 107 LEU A O 1
ATOM 890 N N . LEU A 1 108 ? 6.209 -6.706 7.381 1.00 96.31 108 LEU A N 1
ATOM 891 C CA . LEU A 1 108 ? 7.597 -7.168 7.554 1.00 96.31 108 LEU A CA 1
ATOM 892 C C . LEU A 1 108 ? 7.883 -8.469 6.776 1.00 96.31 108 LEU A C 1
ATOM 894 O O . LEU A 1 108 ? 8.953 -8.631 6.199 1.00 96.31 108 LEU A O 1
ATOM 898 N N . LYS A 1 109 ? 6.896 -9.373 6.653 1.00 95.25 109 LYS A N 1
ATOM 899 C CA . LYS A 1 109 ? 7.045 -10.649 5.919 1.00 95.25 109 LYS A CA 1
ATOM 900 C C . LYS A 1 109 ? 7.247 -10.492 4.410 1.00 95.25 109 LYS A C 1
ATOM 902 O O . LYS A 1 109 ? 7.615 -11.462 3.753 1.00 95.25 109 LYS A O 1
ATOM 907 N N . ILE A 1 110 ? 6.924 -9.329 3.846 1.00 95.44 110 ILE A N 1
ATOM 908 C CA . ILE A 1 110 ? 7.109 -9.039 2.416 1.00 95.44 110 ILE A CA 1
ATOM 909 C C . ILE A 1 110 ? 8.170 -7.965 2.172 1.00 95.44 110 ILE A C 1
ATOM 911 O O . ILE A 1 110 ? 8.461 -7.679 1.018 1.00 95.44 110 ILE A O 1
ATOM 915 N N . GLN A 1 111 ? 8.765 -7.403 3.229 1.00 94.88 111 GLN A N 1
ATOM 916 C CA . GLN A 1 111 ? 9.705 -6.291 3.124 1.00 94.88 111 GLN A CA 1
ATOM 917 C C . GLN A 1 111 ? 10.934 -6.644 2.284 1.00 94.88 111 GLN A C 1
ATOM 919 O O . GLN A 1 111 ? 11.253 -5.894 1.371 1.00 94.88 111 GLN A O 1
ATOM 924 N N . LYS A 1 112 ? 11.555 -7.807 2.521 1.00 93.88 112 LYS A N 1
ATOM 925 C CA . LYS A 1 112 ? 12.743 -8.242 1.767 1.00 93.88 112 LYS A CA 1
ATOM 926 C C . LYS A 1 112 ? 12.495 -8.280 0.252 1.00 93.88 112 LYS A C 1
ATOM 928 O O . LYS A 1 112 ? 13.292 -7.759 -0.511 1.00 93.88 112 LYS A O 1
ATOM 933 N N . LEU A 1 113 ? 11.342 -8.810 -0.171 1.00 94.19 113 LEU A N 1
ATOM 934 C CA . LEU A 1 113 ? 10.964 -8.865 -1.593 1.00 94.19 113 LEU A CA 1
ATOM 935 C C . LEU A 1 113 ? 10.796 -7.473 -2.209 1.00 94.19 113 LEU A C 1
ATOM 937 O O . LEU A 1 113 ? 10.982 -7.301 -3.403 1.00 94.19 113 LEU A O 1
ATOM 941 N N . ILE A 1 114 ? 10.363 -6.499 -1.410 1.00 94.81 114 ILE A N 1
ATOM 942 C CA . ILE A 1 114 ? 10.158 -5.123 -1.864 1.00 94.81 114 ILE A CA 1
ATOM 943 C C . ILE A 1 114 ? 11.498 -4.397 -1.943 1.00 94.81 114 ILE A C 1
ATOM 945 O O . ILE A 1 114 ? 11.728 -3.647 -2.883 1.00 94.81 114 ILE A O 1
ATOM 949 N N . GLU A 1 115 ? 12.394 -4.642 -0.989 1.00 93.69 115 GLU A N 1
ATOM 950 C CA . GLU A 1 115 ? 13.747 -4.087 -1.017 1.00 93.69 115 GLU A CA 1
ATOM 951 C C . GLU A 1 115 ? 14.537 -4.596 -2.227 1.00 93.69 115 GLU A C 1
ATOM 953 O O . GLU A 1 115 ? 15.157 -3.788 -2.908 1.00 93.69 115 GLU A O 1
ATOM 958 N N . GLU A 1 116 ? 14.409 -5.883 -2.564 1.00 92.31 116 GLU A N 1
ATOM 959 C CA . GLU A 1 116 ? 14.980 -6.484 -3.781 1.00 92.31 116 GLU A CA 1
ATOM 960 C C . GLU A 1 116 ? 14.430 -5.897 -5.087 1.00 92.31 116 GLU A C 1
ATOM 962 O O . GLU A 1 116 ? 15.063 -6.025 -6.124 1.00 92.31 116 GLU A O 1
ATOM 967 N N . ILE A 1 117 ? 13.246 -5.283 -5.056 1.00 91.00 117 ILE A N 1
ATOM 968 C CA . ILE A 1 117 ? 12.606 -4.686 -6.235 1.00 91.00 117 ILE A CA 1
ATOM 969 C C . ILE A 1 117 ? 12.962 -3.203 -6.394 1.00 91.00 117 ILE A C 1
ATOM 971 O O . ILE A 1 117 ? 12.924 -2.687 -7.507 1.00 91.00 117 ILE A O 1
ATOM 975 N N . ILE A 1 118 ? 13.214 -2.499 -5.287 1.00 89.50 118 ILE A N 1
ATOM 976 C CA . ILE A 1 118 ? 13.336 -1.031 -5.267 1.00 89.50 118 ILE A CA 1
ATOM 977 C C . ILE A 1 118 ? 14.785 -0.571 -5.070 1.00 89.50 118 ILE A C 1
ATOM 979 O O . ILE A 1 118 ? 15.131 0.523 -5.507 1.00 89.50 118 ILE A O 1
ATOM 983 N N . PHE A 1 119 ? 15.621 -1.340 -4.370 1.00 81.94 119 PHE A N 1
ATOM 984 C CA . PHE A 1 119 ? 16.957 -0.896 -3.943 1.00 81.94 119 PHE A CA 1
ATOM 985 C C . PHE A 1 119 ? 18.110 -1.747 -4.490 1.00 81.94 119 PHE A C 1
ATOM 987 O O . PHE A 1 119 ? 19.263 -1.438 -4.190 1.00 81.94 119 PHE A O 1
ATOM 994 N N . LEU A 1 120 ? 17.805 -2.794 -5.257 1.00 65.19 120 LEU A N 1
ATOM 995 C CA . LEU A 1 120 ? 18.755 -3.653 -5.966 1.00 65.19 120 LEU A CA 1
ATOM 996 C C . LEU A 1 120 ? 18.451 -3.599 -7.464 1.00 65.19 120 LEU A C 1
ATOM 998 O O . LEU A 1 120 ? 19.428 -3.611 -8.242 1.00 65.19 120 LEU A O 1
#